Protein AF-E9FN21-F1 (afdb_monomer)

Solvent-accessible surface area (backbone atoms only — not comparable to full-atom values): 4644 Å² total; per-residue (Å²): 142,77,86,78,75,78,75,77,77,76,65,74,67,64,44,82,46,77,48,77,46,78,40,48,75,90,52,87,82,68,67,56,47,84,49,71,50,75,38,79,93,69,76,42,45,31,33,34,60,24,35,59,77,47,77,44,86,52,100,68,26,34,40,36,32,27,40,30,54,32,34,62,60,87,131

Foldseek 3Di:
DDPPPPPPPLPQDKDKDKDKDWDFPPDDDDQKDKDKDQDPVSRFIWIDIWGWDDWDDDPGTIITMTMDIIGTDDD

Radius of gyration: 17.88 Å; Cα contacts (8 Å, |Δi|>4): 137; chains: 1; bounding box: 47×19×52 Å

Secondary structure (DSSP, 8-state):
--------------EEEEEEEEEETTS---SEEEEEEEEGGGTEEEEEEEEEEEEEE-SSEEEEEEEEEEEEPP-

Structure (mmCIF, N/CA/C/O backbone):
data_AF-E9FN21-F1
#
_entry.id   AF-E9FN21-F1
#
loop_
_atom_site.group_PDB
_atom_site.id
_atom_site.type_symbol
_atom_site.label_atom_id
_atom_site.label_alt_id
_atom_site.label_comp_id
_atom_site.label_asym_id
_atom_site.label_entity_id
_atom_site.label_seq_id
_atom_site.pdbx_PDB_ins_code
_atom_site.Cartn_x
_atom_site.Cartn_y
_atom_site.Cartn_z
_atom_site.occupancy
_atom_site.B_iso_or_equiv
_atom_site.auth_seq_id
_atom_site.auth_comp_id
_atom_site.auth_asym_id
_atom_site.auth_atom_id
_atom_site.pdbx_PDB_model_num
ATOM 1 N N . MET A 1 1 ? 28.848 11.913 -38.801 1.00 45.84 1 MET A N 1
ATOM 2 C CA . MET A 1 1 ? 29.284 10.632 -38.200 1.00 45.84 1 MET A CA 1
ATOM 3 C C . MET A 1 1 ? 29.783 10.963 -36.799 1.00 45.84 1 MET A C 1
ATOM 5 O O . MET A 1 1 ? 30.727 11.723 -36.717 1.00 45.84 1 MET A O 1
ATOM 9 N N . LEU A 1 2 ? 29.192 10.600 -35.667 1.00 46.56 2 LEU A N 1
ATOM 10 C CA . LEU A 1 2 ? 28.163 9.635 -35.307 1.00 46.56 2 LEU A CA 1
ATOM 11 C C . LEU A 1 2 ? 27.253 10.314 -34.272 1.00 46.56 2 LEU A C 1
ATOM 13 O O . LEU A 1 2 ? 27.744 10.860 -33.287 1.00 46.56 2 LEU A O 1
ATOM 17 N N . GLY A 1 3 ? 25.943 10.298 -34.516 1.00 45.75 3 GLY A N 1
ATOM 18 C CA . GLY A 1 3 ? 24.959 10.652 -33.504 1.00 45.75 3 GLY A CA 1
ATOM 19 C C . GLY A 1 3 ? 24.974 9.566 -32.441 1.00 45.75 3 GLY A C 1
ATOM 20 O O . GLY A 1 3 ? 24.535 8.448 -32.695 1.00 45.75 3 GLY A O 1
ATOM 21 N N . VAL A 1 4 ? 25.526 9.878 -31.273 1.00 55.75 4 VAL A N 1
ATOM 22 C CA . VAL A 1 4 ? 25.358 9.038 -30.092 1.00 55.75 4 VAL A CA 1
ATOM 23 C C . VAL A 1 4 ? 23.908 9.222 -29.675 1.00 55.75 4 VAL A C 1
ATOM 25 O O . VAL A 1 4 ? 23.557 10.182 -28.994 1.00 55.75 4 VAL A O 1
ATOM 28 N N . SER A 1 5 ? 23.043 8.343 -30.174 1.00 50.62 5 SER A N 1
ATOM 29 C CA . SER A 1 5 ? 21.715 8.147 -29.617 1.00 50.62 5 SER A CA 1
ATOM 30 C C . SER A 1 5 ? 21.903 7.824 -28.140 1.00 50.62 5 SER A C 1
ATOM 32 O O . SER A 1 5 ? 22.258 6.702 -27.784 1.00 50.62 5 SER A O 1
ATOM 34 N N . CYS A 1 6 ? 21.694 8.818 -27.276 1.00 50.38 6 CYS A N 1
ATOM 35 C CA . CYS A 1 6 ? 21.392 8.584 -25.875 1.00 50.38 6 CYS A CA 1
ATOM 36 C C . CYS A 1 6 ? 20.086 7.790 -25.847 1.00 50.38 6 CYS A C 1
ATOM 38 O O . CYS A 1 6 ? 19.000 8.363 -25.789 1.00 50.38 6 CYS A O 1
ATOM 40 N N . LEU A 1 7 ? 20.194 6.465 -25.955 1.00 52.97 7 LEU A N 1
ATOM 41 C CA . LEU A 1 7 ? 19.150 5.545 -25.548 1.00 52.97 7 LEU A CA 1
ATOM 42 C C . LEU A 1 7 ? 18.969 5.797 -24.055 1.00 52.97 7 LEU A C 1
ATOM 44 O O . LEU A 1 7 ? 19.694 5.254 -23.223 1.00 52.97 7 LEU A O 1
ATOM 48 N N . LEU A 1 8 ? 18.051 6.709 -23.734 1.00 53.31 8 LEU A N 1
ATOM 49 C CA . LEU A 1 8 ? 17.477 6.835 -22.412 1.00 53.31 8 LEU A CA 1
ATOM 50 C C . LEU A 1 8 ? 16.842 5.479 -22.130 1.00 53.31 8 LEU A C 1
ATOM 52 O O . LEU A 1 8 ? 15.708 5.207 -22.514 1.00 53.31 8 LEU A O 1
ATOM 56 N N . LEU A 1 9 ? 17.619 4.597 -21.510 1.00 51.09 9 LEU A N 1
ATOM 57 C CA . LEU A 1 9 ? 17.100 3.453 -20.797 1.00 51.09 9 LEU A CA 1
ATOM 58 C C . LEU A 1 9 ? 16.252 4.049 -19.674 1.00 51.09 9 LEU A C 1
ATOM 60 O O . LEU A 1 9 ? 16.73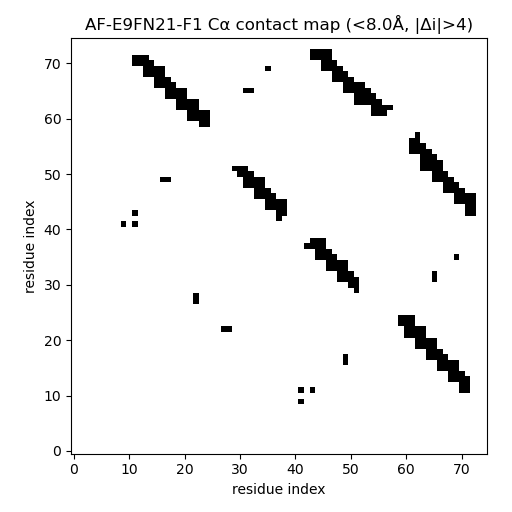6 4.276 -18.566 1.00 51.09 9 LEU A O 1
ATOM 64 N N . PHE A 1 10 ? 14.988 4.348 -19.978 1.00 56.50 10 PHE A N 1
ATOM 65 C CA . PHE A 1 10 ? 13.928 4.441 -18.990 1.00 56.50 10 PHE A CA 1
ATOM 66 C C . PHE A 1 10 ? 13.781 3.036 -18.417 1.00 56.50 10 PHE A C 1
ATOM 68 O O . PHE A 1 10 ? 12.868 2.288 -18.758 1.00 56.50 10 PHE A O 1
ATOM 75 N N . SER A 1 11 ? 14.749 2.629 -17.594 1.00 62.09 11 SER A N 1
ATOM 76 C CA . SER A 1 11 ? 14.573 1.472 -16.747 1.00 62.09 11 SER A CA 1
ATOM 77 C C . SER A 1 11 ? 13.334 1.792 -15.931 1.00 62.09 11 SER A C 1
ATOM 79 O O . SER A 1 11 ? 13.253 2.814 -15.243 1.00 62.09 11 SER A O 1
ATOM 81 N N . GLN A 1 12 ? 12.305 0.974 -16.113 1.00 72.50 12 GLN A N 1
ATOM 82 C CA . GLN A 1 12 ? 11.107 1.043 -15.308 1.00 72.50 12 GLN A CA 1
ATOM 83 C C . GLN A 1 12 ? 11.563 0.719 -13.878 1.00 72.50 12 GLN A C 1
ATOM 85 O O . GLN A 1 12 ? 11.684 -0.430 -13.473 1.00 72.50 12 GLN A O 1
ATOM 90 N N . GLN A 1 13 ? 11.973 1.745 -13.140 1.00 84.88 13 GLN A N 1
ATOM 91 C CA . GLN A 1 13 ? 12.567 1.575 -11.826 1.00 84.88 13 GLN A CA 1
ATOM 92 C C . GLN A 1 13 ? 11.447 1.506 -10.800 1.00 84.88 13 GLN A C 1
ATOM 94 O O . GLN A 1 13 ? 10.481 2.274 -10.871 1.00 84.88 13 GLN A O 1
ATOM 99 N N . SER A 1 14 ? 11.589 0.599 -9.840 1.00 91.62 14 SER A N 1
ATOM 100 C CA . SER A 1 14 ? 10.703 0.527 -8.688 1.00 91.62 14 SER A CA 1
ATOM 101 C C . SER A 1 14 ? 10.705 1.848 -7.920 1.00 91.62 14 SER A C 1
ATOM 103 O O . SER A 1 14 ? 11.723 2.542 -7.853 1.00 91.62 14 SER A O 1
ATOM 105 N N . TYR A 1 15 ? 9.579 2.208 -7.313 1.00 93.88 15 TYR A N 1
ATOM 106 C CA . TYR A 1 15 ? 9.490 3.414 -6.488 1.00 93.88 15 TYR A CA 1
ATOM 107 C C . TYR A 1 15 ? 8.599 3.206 -5.269 1.00 93.88 15 TYR A C 1
ATOM 109 O O . TYR A 1 15 ? 7.758 2.311 -5.235 1.00 93.88 15 TYR A O 1
ATOM 117 N N . LYS A 1 16 ? 8.804 4.038 -4.242 1.00 96.56 16 LYS A N 1
ATOM 118 C CA . LYS A 1 16 ? 7.965 4.036 -3.042 1.00 96.56 16 LYS A CA 1
ATOM 119 C C . LYS A 1 16 ? 6.618 4.689 -3.328 1.00 96.56 16 LYS A C 1
ATOM 121 O O . LYS A 1 16 ? 6.573 5.771 -3.913 1.00 96.56 16 LYS A O 1
ATOM 126 N N . LYS A 1 17 ? 5.546 4.064 -2.855 1.00 97.12 17 LYS A N 1
ATOM 127 C CA . LYS A 1 17 ? 4.184 4.584 -2.914 1.00 97.12 17 LYS A CA 1
ATOM 128 C C . LYS A 1 17 ? 3.599 4.645 -1.511 1.00 97.12 17 LYS A C 1
ATOM 130 O O . LYS A 1 17 ? 3.748 3.694 -0.747 1.00 97.12 17 LYS A O 1
ATOM 135 N N . THR A 1 18 ? 2.898 5.739 -1.240 1.00 97.94 18 THR A N 1
ATOM 136 C CA . THR A 1 18 ? 2.062 5.925 -0.056 1.00 97.94 18 THR A CA 1
ATOM 137 C C . THR A 1 18 ? 0.619 6.104 -0.515 1.00 97.94 18 THR A C 1
ATOM 139 O O . THR A 1 18 ? 0.356 6.855 -1.458 1.00 97.94 18 THR A O 1
ATOM 142 N N . VAL A 1 19 ? -0.309 5.402 0.127 1.00 97.81 19 VAL A N 1
ATOM 143 C CA . VAL A 1 19 ? -1.753 5.479 -0.131 1.00 97.81 19 VAL A CA 1
ATOM 144 C C . VAL A 1 19 ? -2.465 5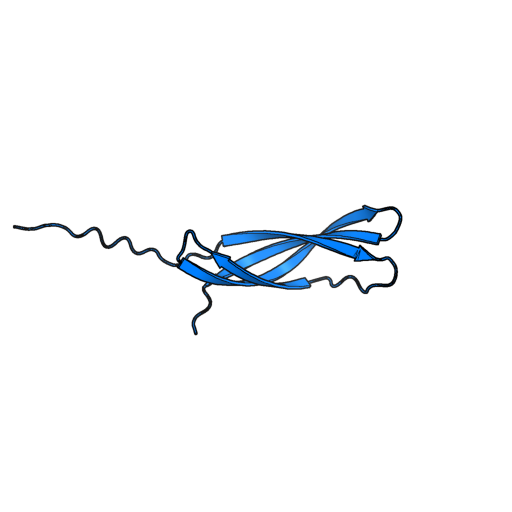.660 1.198 1.00 97.81 19 VAL A C 1
ATOM 146 O O . VAL A 1 19 ? -2.126 4.998 2.173 1.00 97.81 19 VAL A O 1
ATOM 149 N N . VAL A 1 20 ? -3.462 6.538 1.231 1.00 97.81 20 VAL A N 1
ATOM 150 C CA . VAL A 1 20 ? -4.359 6.688 2.378 1.00 97.81 20 VAL A CA 1
ATOM 151 C C . VAL A 1 20 ? -5.724 6.163 1.975 1.00 97.81 20 VAL A C 1
ATOM 153 O O . VAL A 1 20 ? -6.258 6.563 0.941 1.00 97.81 20 VAL A O 1
ATOM 156 N N . GLN A 1 21 ? -6.282 5.276 2.789 1.00 97.25 21 GLN A N 1
ATOM 157 C CA . GLN A 1 21 ? -7.597 4.695 2.564 1.00 97.25 21 GLN A CA 1
ATOM 158 C C . GLN A 1 21 ? -8.443 4.800 3.828 1.00 97.25 21 GLN A C 1
ATOM 160 O O . GLN A 1 21 ? -7.946 4.622 4.939 1.00 97.25 21 GLN A O 1
ATOM 165 N N . TYR A 1 22 ? -9.721 5.114 3.643 1.00 96.88 22 TYR A N 1
ATOM 166 C CA . TYR A 1 22 ? -10.701 5.156 4.717 1.00 96.88 22 TYR A CA 1
ATOM 167 C C . TYR A 1 22 ? -11.389 3.795 4.865 1.00 96.88 22 TYR A C 1
ATOM 169 O O . TYR A 1 22 ? -11.748 3.180 3.860 1.00 96.88 22 TYR A O 1
ATOM 177 N N . TYR A 1 23 ? -11.580 3.365 6.110 1.00 96.88 23 TYR A N 1
ATOM 178 C CA . TYR A 1 23 ? -12.332 2.172 6.491 1.00 96.88 23 TYR A CA 1
ATOM 179 C C . TYR A 1 23 ? -13.385 2.569 7.522 1.00 96.88 23 TYR A C 1
ATOM 181 O O . TYR A 1 23 ? -13.034 3.129 8.560 1.00 96.88 23 TYR A O 1
ATOM 189 N N . ALA A 1 24 ? -14.657 2.283 7.248 1.00 96.88 24 ALA A N 1
ATOM 190 C CA . ALA A 1 24 ? -15.729 2.483 8.226 1.00 96.88 24 ALA A CA 1
ATOM 191 C C . ALA A 1 24 ? -15.579 1.505 9.411 1.00 96.88 24 ALA A C 1
ATOM 193 O O . ALA A 1 24 ? -14.927 0.469 9.284 1.00 96.88 24 ALA A O 1
ATOM 194 N N . ASN A 1 25 ? -16.173 1.819 10.566 1.00 92.75 25 ASN A N 1
ATOM 195 C CA . ASN A 1 25 ? -16.014 1.037 11.808 1.00 92.75 25 ASN A CA 1
ATOM 196 C C . ASN A 1 25 ? -16.407 -0.452 11.708 1.00 92.75 25 ASN A C 1
ATOM 198 O O . ASN A 1 25 ? -15.939 -1.267 12.501 1.00 92.75 25 ASN A O 1
ATOM 202 N N . ASP A 1 26 ? -17.285 -0.807 10.775 1.00 91.06 26 ASP A N 1
ATOM 203 C CA . ASP A 1 26 ? -17.749 -2.172 10.513 1.00 91.06 26 ASP A CA 1
ATOM 204 C C . ASP A 1 26 ? -16.882 -2.924 9.489 1.00 91.06 26 ASP A C 1
ATOM 206 O O . ASP A 1 26 ? -17.038 -4.133 9.300 1.00 91.06 26 ASP A O 1
ATOM 210 N N . GLN A 1 27 ? -15.949 -2.232 8.833 1.00 92.44 27 GLN A N 1
ATOM 211 C CA . GLN A 1 27 ? -15.058 -2.818 7.844 1.00 92.44 27 GLN A 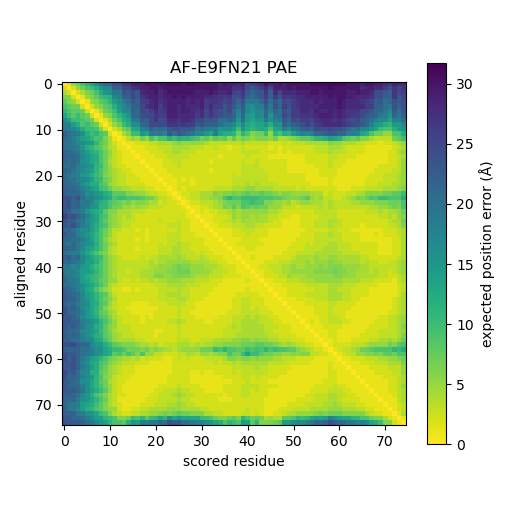CA 1
ATOM 212 C C . GLN A 1 27 ? -13.812 -3.412 8.496 1.00 92.44 27 GLN A C 1
ATOM 214 O O . GLN A 1 27 ? -13.201 -2.844 9.400 1.00 92.44 27 GLN A O 1
ATOM 219 N N . ASN A 1 28 ? -13.383 -4.564 7.982 1.00 93.12 28 ASN A N 1
ATOM 220 C CA . ASN A 1 28 ? -12.109 -5.147 8.375 1.00 93.12 28 ASN A CA 1
ATOM 221 C C . ASN A 1 28 ? -10.960 -4.283 7.838 1.00 93.12 28 ASN A C 1
ATOM 223 O O . ASN A 1 28 ? -10.885 -4.044 6.632 1.00 93.12 28 ASN A O 1
ATOM 227 N N . LEU A 1 29 ? -10.059 -3.862 8.725 1.00 95.50 29 LEU A N 1
ATOM 228 C CA . LEU A 1 29 ? -8.847 -3.136 8.374 1.00 95.50 29 LEU A CA 1
ATOM 229 C C . LEU A 1 29 ? -7.706 -4.125 8.072 1.00 95.50 29 LEU A C 1
ATOM 231 O O . LEU A 1 29 ? -7.137 -4.709 8.999 1.00 95.50 29 LEU A O 1
ATOM 235 N N . PRO A 1 30 ? -7.306 -4.312 6.803 1.00 97.12 30 PRO A N 1
ATOM 236 C CA . PRO A 1 30 ? -6.223 -5.219 6.475 1.00 97.12 30 PRO A CA 1
ATOM 237 C C . PRO A 1 30 ? -4.861 -4.595 6.810 1.00 97.12 30 PRO A C 1
ATOM 239 O O . PRO A 1 30 ? -4.603 -3.426 6.526 1.00 97.12 30 PRO A O 1
ATOM 242 N N . ASN A 1 31 ? -3.934 -5.405 7.328 1.00 97.00 31 ASN A N 1
ATOM 243 C CA . ASN A 1 31 ? -2.550 -4.977 7.596 1.00 97.00 31 ASN A C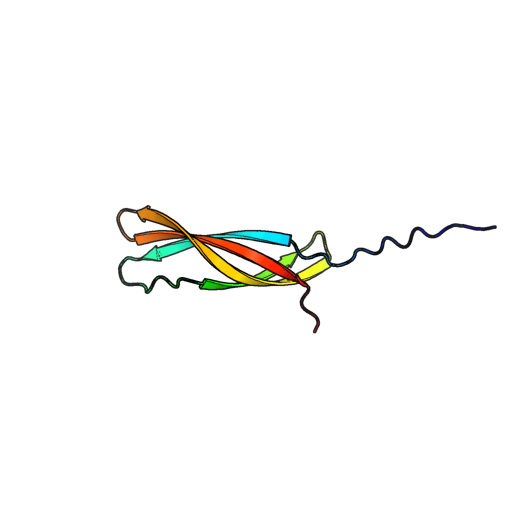A 1
ATOM 244 C C . ASN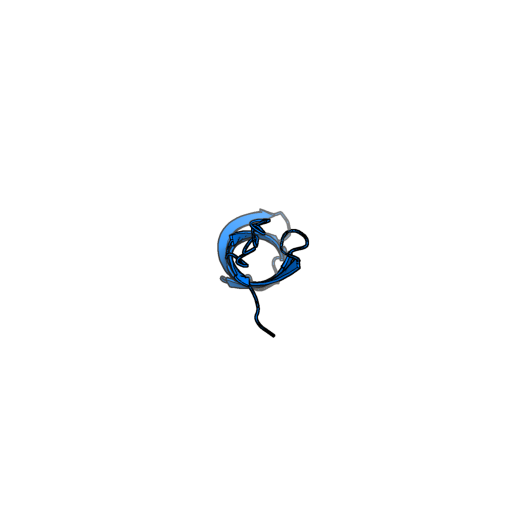 A 1 31 ? -1.725 -4.735 6.317 1.00 97.00 31 ASN A C 1
ATOM 246 O O . ASN A 1 31 ? -0.654 -4.130 6.371 1.00 97.00 31 ASN A O 1
ATOM 250 N N . ARG A 1 32 ? -2.188 -5.239 5.167 1.00 97.38 32 ARG A N 1
ATOM 251 C CA . ARG A 1 32 ? -1.562 -5.051 3.855 1.00 97.38 32 ARG A CA 1
ATOM 252 C C . ARG A 1 32 ? -2.614 -4.998 2.755 1.00 97.38 32 ARG A C 1
ATOM 254 O O . ARG A 1 32 ? -3.632 -5.677 2.861 1.00 97.38 32 ARG A O 1
ATOM 261 N N . ILE A 1 33 ? -2.327 -4.276 1.681 1.00 97.94 33 ILE A N 1
ATOM 262 C CA . ILE A 1 33 ? -3.177 -4.199 0.490 1.00 97.94 33 ILE A CA 1
ATOM 263 C C . ILE A 1 33 ? -2.367 -4.505 -0.770 1.00 97.94 33 ILE A C 1
ATOM 265 O O . ILE A 1 33 ? -1.168 -4.225 -0.835 1.00 97.94 33 ILE A O 1
ATOM 269 N N . SER A 1 34 ? -3.032 -5.072 -1.775 1.00 97.56 34 SER A N 1
ATOM 270 C CA . SER A 1 34 ? -2.497 -5.114 -3.139 1.00 97.56 34 SER A CA 1
ATOM 271 C C . SER A 1 34 ? -2.845 -3.802 -3.828 1.00 97.56 34 SER A C 1
ATOM 273 O O . SER A 1 34 ? -3.994 -3.369 -3.769 1.00 97.56 34 SER A O 1
ATOM 275 N N . TYR A 1 35 ? -1.864 -3.166 -4.459 1.00 97.56 35 TYR A N 1
ATOM 276 C CA . TYR A 1 35 ? -2.053 -1.899 -5.153 1.00 97.56 35 TYR A CA 1
ATOM 277 C C . TYR A 1 35 ? -1.397 -1.947 -6.526 1.00 97.56 35 TYR A C 1
ATOM 279 O O . TYR A 1 35 ? -0.293 -2.475 -6.675 1.00 97.56 35 TYR A O 1
ATOM 287 N N . SER A 1 36 ? -2.063 -1.360 -7.514 1.00 96.50 36 SER A N 1
ATOM 288 C CA . SER A 1 36 ? -1.528 -1.175 -8.857 1.00 96.50 36 SER A CA 1
ATOM 289 C C . SER A 1 36 ? -1.954 0.168 -9.426 1.00 96.50 36 SER A C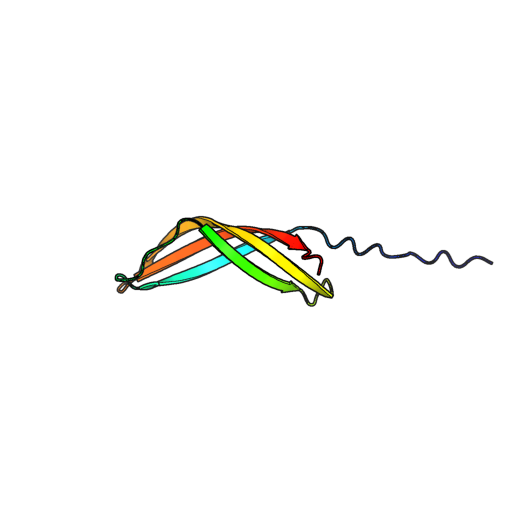 1
ATOM 291 O O . SER A 1 36 ? -3.076 0.612 -9.186 1.00 96.50 36 SER A O 1
ATOM 293 N N . GLU A 1 37 ? -1.080 0.787 -10.210 1.00 95.81 37 GLU A N 1
ATOM 294 C CA . GLU A 1 37 ? -1.377 2.022 -10.929 1.00 95.81 37 GLU A CA 1
ATOM 295 C C . GLU A 1 37 ? -0.654 2.077 -12.271 1.00 95.81 37 GLU A C 1
ATOM 297 O O . GLU A 1 37 ? 0.420 1.496 -12.440 1.00 95.81 37 GLU A O 1
ATOM 302 N N . TYR A 1 38 ? -1.226 2.819 -13.213 1.00 94.44 38 TYR A N 1
ATOM 303 C CA . TYR A 1 38 ? -0.501 3.249 -14.398 1.00 94.44 38 TYR A CA 1
ATOM 304 C C . TYR A 1 38 ? 0.291 4.519 -14.069 1.00 94.44 38 TYR A C 1
ATOM 306 O O . TYR A 1 38 ? -0.246 5.462 -13.488 1.00 94.44 38 TYR A O 1
ATOM 314 N N . SER A 1 39 ? 1.577 4.544 -14.415 1.00 90.88 39 SER A N 1
ATOM 315 C CA . SER A 1 39 ? 2.431 5.717 -14.238 1.00 90.88 39 SER A CA 1
ATOM 316 C C . SER A 1 39 ? 2.616 6.418 -15.578 1.00 90.88 39 SER A C 1
ATOM 318 O O . SER A 1 39 ? 3.466 6.000 -16.358 1.00 90.88 39 SER A O 1
ATOM 320 N N . ASP A 1 40 ? 1.904 7.526 -15.813 1.00 89.69 40 ASP A N 1
ATOM 321 C CA . ASP A 1 40 ? 2.040 8.319 -17.052 1.00 89.69 40 ASP A CA 1
ATOM 322 C C . ASP A 1 40 ? 3.494 8.741 -17.305 1.00 89.69 40 ASP A C 1
ATOM 324 O O . ASP A 1 40 ? 4.000 8.659 -18.415 1.00 89.69 40 ASP A O 1
ATOM 328 N N . LYS A 1 41 ? 4.219 9.110 -16.240 1.00 87.94 41 LYS A N 1
ATOM 329 C CA . LYS A 1 41 ? 5.637 9.502 -16.304 1.00 87.94 41 LYS A CA 1
ATOM 330 C C . LYS A 1 41 ? 6.558 8.398 -16.845 1.00 87.94 41 LYS A C 1
ATOM 332 O O . LYS A 1 41 ? 7.648 8.701 -17.322 1.00 87.94 41 LYS A O 1
ATOM 337 N N . ARG A 1 42 ? 6.185 7.131 -16.662 1.00 87.62 42 ARG A N 1
ATOM 338 C CA . ARG A 1 42 ? 7.009 5.960 -17.006 1.00 87.62 42 ARG A CA 1
ATOM 339 C C . ARG A 1 42 ? 6.363 5.084 -18.076 1.00 87.62 42 ARG A C 1
ATOM 341 O O . ARG A 1 42 ? 6.917 4.034 -18.383 1.00 87.62 42 ARG A O 1
ATOM 348 N N . GLU A 1 43 ? 5.203 5.507 -18.576 1.00 89.88 43 GLU A N 1
ATOM 349 C CA . GLU A 1 43 ? 4.390 4.836 -19.590 1.00 89.88 43 GLU A CA 1
ATOM 350 C C . GLU A 1 43 ? 4.218 3.331 -19.327 1.00 89.88 43 GLU A C 1
ATOM 352 O O . GLU A 1 43 ? 4.345 2.493 -20.218 1.00 89.88 43 GLU A O 1
ATOM 357 N N . ALA A 1 44 ? 3.987 2.967 -18.061 1.00 90.88 44 ALA A N 1
ATOM 358 C CA . ALA A 1 44 ? 3.947 1.572 -17.639 1.00 90.88 44 ALA A CA 1
ATOM 359 C C . ALA A 1 44 ? 3.033 1.345 -16.436 1.00 90.88 44 ALA A C 1
ATOM 361 O O . ALA A 1 44 ? 2.823 2.230 -15.601 1.00 90.88 44 ALA A O 1
ATOM 362 N N . ASN A 1 45 ? 2.527 0.116 -16.333 1.00 94.75 45 ASN A N 1
ATOM 363 C CA . ASN A 1 45 ? 1.789 -0.355 -15.171 1.00 94.75 45 ASN A CA 1
ATOM 364 C C . ASN A 1 45 ? 2.753 -0.794 -14.071 1.00 94.75 45 ASN A C 1
ATOM 366 O O . ASN A 1 45 ? 3.738 -1.490 -14.318 1.00 94.75 45 ASN A O 1
ATOM 370 N N . TYR A 1 46 ? 2.426 -0.417 -12.847 1.00 96.38 46 TYR A N 1
ATOM 371 C CA . TYR A 1 46 ? 3.174 -0.722 -11.644 1.00 96.38 46 TYR A CA 1
ATOM 372 C C . TYR A 1 46 ? 2.268 -1.414 -10.641 1.00 96.38 46 TYR A C 1
ATOM 374 O O . TYR A 1 46 ? 1.081 -1.108 -10.550 1.00 96.38 46 TYR A O 1
ATOM 382 N N . GLY A 1 47 ? 2.831 -2.330 -9.865 1.00 96.88 47 GLY A N 1
ATOM 383 C CA . GLY A 1 47 ? 2.097 -3.042 -8.833 1.00 96.88 47 GLY A CA 1
ATOM 384 C C . GLY A 1 47 ? 2.987 -3.472 -7.685 1.00 96.88 47 GLY A C 1
ATOM 385 O O . GLY A 1 47 ? 4.212 -3.523 -7.801 1.00 96.88 47 GLY A O 1
ATOM 386 N N . GLY A 1 48 ? 2.364 -3.743 -6.548 1.00 97.19 48 GLY A N 1
ATOM 387 C CA . GLY A 1 48 ? 3.066 -4.182 -5.356 1.00 97.19 48 GLY A CA 1
ATOM 388 C C . GLY A 1 48 ? 2.142 -4.369 -4.164 1.00 97.19 48 GLY A C 1
ATOM 389 O O . GLY A 1 48 ? 0.944 -4.089 -4.208 1.00 97.19 48 GLY A O 1
ATOM 390 N N . THR A 1 49 ? 2.728 -4.859 -3.075 1.00 98.06 49 THR A N 1
ATOM 391 C CA . THR A 1 49 ? 2.062 -4.936 -1.773 1.00 98.06 49 THR A CA 1
ATOM 392 C C . THR A 1 49 ? 2.441 -3.716 -0.945 1.00 98.06 49 THR A C 1
ATOM 394 O O . THR A 1 49 ? 3.628 -3.427 -0.774 1.00 98.06 49 THR A O 1
ATOM 397 N N . LEU A 1 50 ? 1.441 -3.026 -0.402 1.00 98.56 50 LEU A N 1
ATOM 398 C CA . LEU A 1 50 ? 1.630 -1.926 0.541 1.00 98.56 50 LEU A CA 1
ATOM 399 C C . LEU A 1 50 ? 1.255 -2.407 1.945 1.00 98.56 50 LEU A C 1
ATOM 401 O O . LEU A 1 50 ? 0.215 -3.040 2.126 1.00 98.56 50 LEU A O 1
ATOM 405 N N . ASN A 1 51 ? 2.093 -2.122 2.935 1.00 98.31 51 ASN A N 1
ATOM 406 C CA . ASN A 1 51 ? 1.865 -2.482 4.333 1.00 98.31 51 ASN A CA 1
ATOM 407 C C . ASN A 1 51 ? 1.375 -1.265 5.108 1.00 98.31 51 ASN A C 1
ATOM 409 O O . ASN A 1 51 ? 1.787 -0.143 4.818 1.00 98.31 51 ASN A O 1
ATOM 413 N N . ILE A 1 52 ? 0.517 -1.485 6.096 1.00 98.12 52 ILE A N 1
ATOM 414 C CA . ILE A 1 52 ? 0.027 -0.412 6.954 1.00 98.12 52 ILE A CA 1
ATOM 415 C C . ILE A 1 52 ? 1.181 0.183 7.772 1.00 98.12 52 ILE A C 1
ATOM 417 O O . ILE A 1 52 ? 1.980 -0.548 8.359 1.00 98.12 52 ILE A O 1
ATOM 421 N N . THR A 1 53 ? 1.284 1.508 7.803 1.00 98.12 53 THR A N 1
ATOM 422 C CA . THR A 1 53 ? 2.327 2.232 8.549 1.00 98.12 53 THR A CA 1
ATOM 423 C C . THR A 1 53 ? 1.754 3.138 9.626 1.00 98.12 53 THR A C 1
ATOM 425 O O . THR A 1 53 ? 2.406 3.373 10.641 1.00 98.12 53 THR A O 1
ATOM 428 N N . SER A 1 54 ? 0.534 3.643 9.442 1.00 97.94 54 SER A N 1
ATOM 429 C CA . SER A 1 54 ? -0.152 4.444 10.455 1.00 97.94 54 SER A CA 1
ATOM 430 C C . SER A 1 54 ? -1.667 4.348 10.329 1.00 97.94 54 SER A C 1
ATOM 432 O O . SER A 1 54 ? -2.205 4.087 9.253 1.00 97.94 54 SER A O 1
ATOM 434 N N . ILE A 1 55 ? -2.346 4.576 11.451 1.00 97.56 55 ILE A N 1
ATOM 435 C CA . ILE A 1 55 ? -3.803 4.610 11.559 1.00 97.56 55 ILE A CA 1
ATOM 436 C C . ILE A 1 55 ? -4.181 5.903 12.272 1.00 97.56 55 ILE A C 1
ATOM 438 O O . ILE A 1 55 ? -3.651 6.205 13.343 1.00 97.56 55 ILE A O 1
ATOM 442 N N . LYS A 1 56 ? -5.119 6.651 11.696 1.00 97.94 56 LYS A N 1
ATOM 443 C CA . LYS A 1 56 ? -5.713 7.843 12.298 1.00 97.94 56 LYS A CA 1
ATOM 444 C C . LYS A 1 56 ? -7.209 7.623 12.490 1.00 97.94 56 LYS A C 1
ATOM 446 O O . LYS A 1 56 ? -7.925 7.375 11.526 1.00 97.94 56 LYS A O 1
ATOM 451 N N . GLN A 1 57 ? -7.668 7.747 13.730 1.00 96.69 57 GLN A N 1
ATOM 452 C CA . GLN A 1 57 ? -9.084 7.629 14.074 1.00 96.69 57 GLN A CA 1
ATOM 453 C C . GLN A 1 57 ? -9.899 8.788 13.479 1.00 96.69 57 GLN A C 1
ATOM 455 O O . GLN A 1 57 ? -9.436 9.933 13.449 1.00 96.69 57 GLN A O 1
ATOM 460 N N . ALA A 1 58 ? -11.106 8.478 13.019 1.00 94.44 58 ALA A N 1
ATOM 461 C CA . ALA A 1 58 ? -12.147 9.412 12.609 1.00 94.44 58 ALA A CA 1
ATOM 462 C C . ALA A 1 58 ? -13.447 9.081 13.367 1.00 94.44 58 ALA A C 1
ATOM 464 O O . ALA A 1 58 ? -13.515 8.090 14.088 1.00 94.44 58 ALA A O 1
ATOM 465 N N . ASN A 1 59 ? -14.476 9.920 13.241 1.00 91.94 59 ASN A N 1
ATOM 466 C CA . ASN A 1 59 ? -15.704 9.767 14.034 1.00 91.94 59 ASN A CA 1
ATOM 467 C C . ASN A 1 59 ? -16.469 8.464 13.726 1.00 91.94 59 ASN A C 1
ATOM 469 O O . ASN A 1 59 ? -17.116 7.908 14.608 1.00 91.94 59 ASN A O 1
ATOM 473 N N . ASP A 1 60 ? -16.400 7.984 12.489 1.00 94.56 60 ASP A N 1
ATOM 474 C CA . ASP A 1 60 ? -17.171 6.857 11.950 1.00 94.56 60 ASP A CA 1
ATOM 475 C C . ASP A 1 60 ? -16.288 5.760 11.325 1.00 94.56 60 ASP A C 1
ATOM 477 O O . ASP A 1 60 ? -16.788 4.828 10.692 1.00 94.56 60 ASP A O 1
ATOM 481 N N . GLY A 1 61 ? -14.972 5.843 11.525 1.00 96.62 61 GLY A N 1
ATOM 482 C CA . GLY A 1 61 ? -14.018 4.930 10.912 1.00 96.62 61 GLY A CA 1
ATOM 483 C C . GLY A 1 61 ? -12.569 5.305 11.186 1.00 96.62 61 GLY A C 1
ATOM 484 O O . GLY A 1 61 ? -12.245 6.046 12.115 1.00 96.62 61 GLY A O 1
ATOM 485 N N . VAL A 1 62 ? -11.676 4.824 10.330 1.00 97.56 62 VAL A N 1
ATOM 486 C CA . VAL A 1 62 ? -10.241 5.094 10.396 1.00 97.56 62 VAL A CA 1
ATOM 487 C C . VAL A 1 62 ? -9.679 5.449 9.027 1.00 97.56 62 VAL A C 1
ATOM 489 O O . VAL A 1 62 ? -10.080 4.899 8.005 1.00 97.56 62 VAL A O 1
ATOM 492 N N . TYR A 1 63 ? -8.689 6.334 9.011 1.00 98.00 63 TYR A N 1
ATOM 493 C CA . TYR A 1 63 ? -7.805 6.530 7.869 1.00 98.00 63 TYR A CA 1
ATOM 494 C C . TYR A 1 63 ? -6.536 5.718 8.094 1.00 98.00 63 TYR A C 1
ATOM 496 O O . TYR A 1 63 ? -5.774 5.988 9.025 1.00 98.00 63 TYR A O 1
ATOM 504 N N . ALA A 1 64 ? -6.304 4.731 7.241 1.00 98.12 64 ALA A N 1
ATOM 505 C CA . ALA A 1 64 ? -5.108 3.912 7.255 1.00 98.12 64 ALA A CA 1
ATOM 506 C C . ALA A 1 64 ? -4.155 4.346 6.142 1.00 98.12 64 ALA A C 1
ATOM 508 O O . ALA A 1 64 ? -4.542 4.470 4.977 1.00 98.12 64 ALA A O 1
ATOM 509 N N . THR A 1 65 ? -2.901 4.576 6.516 1.00 98.50 65 THR A N 1
ATOM 510 C CA . THR A 1 65 ? -1.816 4.875 5.585 1.00 98.50 65 THR A CA 1
ATOM 511 C C . THR A 1 65 ? -1.058 3.593 5.293 1.00 98.50 65 THR A C 1
ATOM 513 O O . THR A 1 65 ? -0.616 2.906 6.215 1.00 98.50 65 THR A O 1
ATOM 516 N N . TYR A 1 66 ? -0.884 3.299 4.012 1.00 98.62 66 TYR A N 1
ATOM 517 C CA . TYR A 1 66 ? -0.148 2.151 3.511 1.00 98.62 66 TYR A CA 1
ATOM 518 C C . TYR A 1 66 ? 1.064 2.609 2.719 1.00 98.62 66 TYR A C 1
ATOM 520 O O . TYR A 1 66 ? 0.954 3.504 1.881 1.00 98.62 66 TYR A O 1
ATOM 528 N N . GLU A 1 67 ? 2.199 1.955 2.938 1.00 98.50 67 GLU A N 1
ATOM 529 C CA . GLU A 1 67 ? 3.432 2.208 2.201 1.00 98.50 67 GLU A CA 1
ATOM 530 C C . GLU A 1 67 ? 4.063 0.921 1.686 1.00 98.50 67 GLU A C 1
ATOM 532 O O . GLU A 1 67 ? 4.011 -0.140 2.311 1.00 98.50 67 GLU A O 1
ATOM 537 N N . GLY A 1 68 ? 4.702 1.019 0.530 1.00 98.00 68 GLY A N 1
ATOM 538 C CA . GLY A 1 68 ? 5.414 -0.095 -0.076 1.00 98.00 68 GLY A CA 1
ATOM 539 C C . GLY A 1 68 ? 6.162 0.331 -1.325 1.00 98.00 68 GLY A C 1
ATOM 540 O O . GLY A 1 68 ? 6.147 1.500 -1.717 1.00 98.00 68 GLY A O 1
ATOM 541 N N . GLN A 1 69 ? 6.8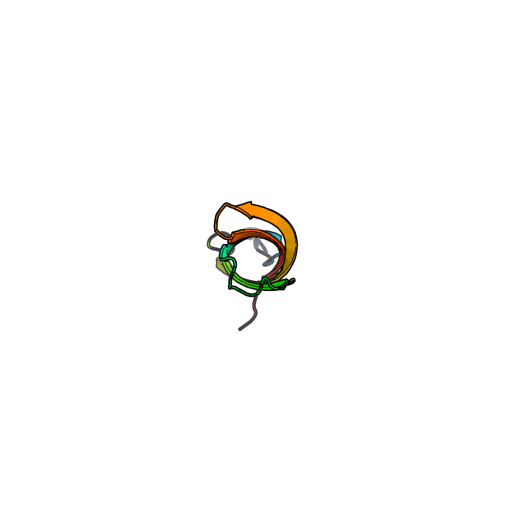53 -0.625 -1.938 1.00 97.19 69 GLN A N 1
ATOM 542 C CA . GLN A 1 69 ? 7.457 -0.422 -3.248 1.00 97.19 69 GLN A CA 1
ATOM 543 C C . GLN A 1 69 ? 6.526 -0.951 -4.329 1.00 97.19 69 GLN A C 1
ATOM 545 O O . GLN A 1 69 ? 6.008 -2.061 -4.214 1.00 97.19 69 GLN A O 1
ATOM 550 N N . LEU A 1 70 ? 6.360 -0.165 -5.386 1.00 97.00 70 LEU A N 1
ATOM 551 C CA . LEU A 1 70 ? 5.772 -0.633 -6.626 1.00 97.00 70 LEU A CA 1
ATOM 552 C C . LEU A 1 70 ? 6.879 -0.976 -7.607 1.00 97.00 70 LEU A C 1
ATOM 554 O O . LEU A 1 70 ? 7.817 -0.196 -7.792 1.00 97.00 70 LEU A O 1
ATOM 558 N N . THR A 1 71 ? 6.746 -2.131 -8.241 1.00 95.31 71 THR A N 1
ATOM 559 C CA . THR A 1 71 ? 7.626 -2.613 -9.302 1.00 9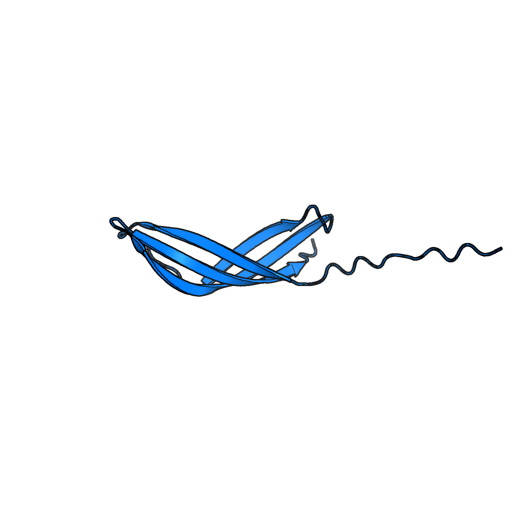5.31 71 THR A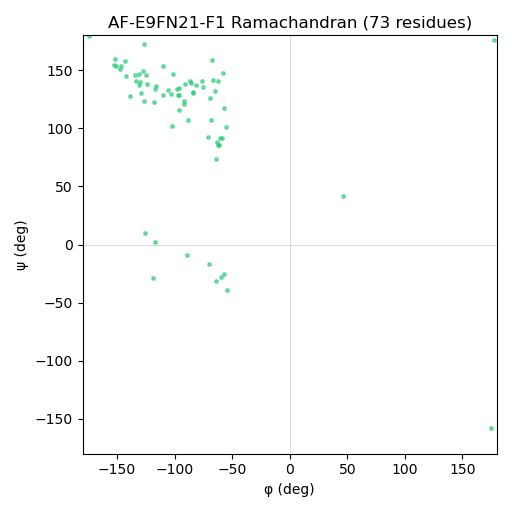 CA 1
ATOM 560 C C . THR A 1 71 ? 6.868 -2.604 -10.627 1.00 95.31 71 THR A C 1
ATOM 562 O O . THR A 1 71 ? 5.638 -2.711 -10.616 1.00 95.31 71 THR A O 1
ATOM 565 N N . PRO A 1 72 ? 7.556 -2.483 -11.769 1.00 93.94 72 PRO A N 1
ATOM 566 C CA . PRO A 1 72 ? 6.893 -2.571 -13.063 1.00 93.94 72 PRO A CA 1
ATOM 567 C C . PRO A 1 72 ? 6.258 -3.946 -13.245 1.00 93.94 72 PRO A C 1
ATOM 569 O O . PRO A 1 72 ? 6.842 -4.959 -12.855 1.00 93.94 72 PRO A O 1
ATOM 572 N N . LEU A 1 73 ? 5.068 -3.975 -13.833 1.00 92.25 73 LEU A N 1
ATOM 573 C CA . LEU A 1 73 ? 4.370 -5.207 -14.178 1.00 92.25 73 LEU A CA 1
ATOM 574 C C . LEU A 1 73 ? 4.745 -5.601 -15.608 1.00 92.25 73 LEU A C 1
ATOM 576 O O . LEU A 1 73 ? 4.576 -4.811 -16.534 1.00 92.25 73 LEU A O 1
ATOM 580 N N . GLN A 1 74 ? 5.263 -6.816 -15.777 1.00 79.75 74 GLN A N 1
ATOM 581 C CA . GLN A 1 74 ? 5.485 -7.421 -17.088 1.00 79.75 74 GLN A CA 1
ATOM 582 C C . GLN A 1 74 ? 4.232 -8.222 -17.450 1.00 79.75 74 GLN A C 1
ATOM 584 O O . GLN A 1 74 ? 3.841 -9.105 -16.686 1.00 79.75 74 GLN A O 1
ATOM 589 N N . TYR A 1 75 ? 3.599 -7.877 -18.569 1.00 62.84 75 TYR A N 1
ATOM 590 C CA . TYR A 1 75 ? 2.466 -8.606 -19.143 1.00 62.84 75 TYR A CA 1
ATOM 591 C C . TYR A 1 75 ? 2.891 -9.283 -20.441 1.00 62.84 75 TYR A C 1
ATOM 593 O O . TYR A 1 75 ? 3.701 -8.667 -21.173 1.00 62.84 75 TYR A O 1
#

Mean predicted aligned error: 7.41 Å

Sequence (75 aa):
MLGVSCLLLFSQQSYKKTVVQYYANDQNLPNRISYSEYSDKREANYGGTLNITSIKQANDGVYATYEGQLTPLQY

Nearest PDB structures (foldseek):
  2qkp-assembly2_D  TM=4.970E-01  e=2.486E+00  Streptococcus mutans UA159
  6sg8-assembly1_A  TM=3.348E-01  e=2.346E+00  Sosuga virus
  6sg8-assembly1_B  TM=3.322E-01  e=2.634E+00  Sosuga virus
  4kf5-assembly2_B  TM=3.086E-01  e=2.958E+00  synthetic construct

pLDDT: mean 88.15, std 16.15, range [45.75, 98.62]